Protein AF-A0A942HLC5-F1 (afdb_monomer_lite)

pLDDT: mean 89.62, std 9.26, range [53.41, 98.44]

Foldseek 3Di:
DAFPDWDWDQDPQKIWIWTAHPVRDIDIDIDHDNDDDQWDFDFDCPVPDTGTPGTDGHGPDD

Radius of gyration: 14.73 Å; chains: 1; bounding box: 35×24×32 Å

Structure (mmCIF, N/CA/C/O backbone):
data_AF-A0A942HLC5-F1
#
_entry.id   AF-A0A942HLC5-F1
#
loop_
_atom_site.group_PDB
_atom_site.id
_atom_site.type_symbol
_atom_site.label_atom_id
_atom_site.label_alt_id
_atom_site.label_comp_id
_atom_site.label_asym_id
_atom_site.label_entity_id
_atom_site.label_seq_id
_atom_site.pdbx_PDB_ins_code
_atom_site.Cartn_x
_atom_site.Cartn_y
_atom_site.Cartn_z
_atom_site.occupancy
_atom_site.B_iso_or_equiv
_atom_site.auth_seq_id
_atom_site.auth_comp_id
_atom_site.auth_asym_id
_atom_site.auth_atom_id
_atom_site.pdbx_PDB_model_num
ATOM 1 N N . LYS A 1 1 ? -11.948 8.964 8.602 1.00 89.00 1 LYS A N 1
ATOM 2 C CA . LYS A 1 1 ? -12.229 7.529 8.875 1.00 89.00 1 LYS A CA 1
ATOM 3 C C . LYS A 1 1 ? -10.985 6.904 9.511 1.00 89.00 1 LYS A C 1
ATOM 5 O O . LYS A 1 1 ? -9.901 7.368 9.184 1.00 89.00 1 LYS A O 1
ATOM 10 N N . VAL A 1 2 ? -11.122 5.920 10.411 1.00 97.19 2 VAL A N 1
ATOM 11 C CA . VAL A 1 2 ? -9.975 5.227 11.045 1.00 97.19 2 VAL A CA 1
ATOM 12 C C . VAL A 1 2 ? -9.427 4.178 10.078 1.00 97.19 2 VAL A C 1
ATOM 14 O O . VAL A 1 2 ? -10.186 3.311 9.642 1.00 97.19 2 VAL A O 1
ATOM 17 N N . VAL A 1 3 ? -8.148 4.296 9.717 1.00 97.19 3 VAL A N 1
ATOM 18 C CA . VAL A 1 3 ? -7.447 3.346 8.841 1.00 97.19 3 VAL A CA 1
ATOM 19 C C . VAL A 1 3 ? -7.119 2.085 9.632 1.00 97.19 3 VAL A C 1
ATOM 21 O O . VAL A 1 3 ? -6.609 2.172 10.744 1.00 97.19 3 VAL A O 1
ATOM 24 N N . ASP A 1 4 ? -7.434 0.937 9.045 1.00 97.56 4 ASP A N 1
ATOM 25 C CA . ASP A 1 4 ? -7.017 -0.379 9.526 1.00 97.56 4 ASP A CA 1
ATOM 26 C C . ASP A 1 4 ? -5.652 -0.718 8.912 1.00 97.56 4 ASP A C 1
ATOM 28 O O . ASP A 1 4 ? -4.636 -0.772 9.600 1.00 97.56 4 ASP A O 1
ATOM 32 N N . PHE A 1 5 ? -5.597 -0.792 7.579 1.00 97.00 5 PHE A N 1
ATOM 33 C CA . PHE A 1 5 ? -4.350 -0.979 6.847 1.00 97.00 5 PHE A CA 1
ATOM 34 C C . PHE A 1 5 ? -4.402 -0.375 5.442 1.00 97.00 5 PHE A C 1
ATOM 36 O O . PHE A 1 5 ? -5.467 -0.094 4.880 1.00 97.00 5 PHE A O 1
ATOM 43 N N . ILE A 1 6 ? -3.216 -0.210 4.861 1.00 96.44 6 ILE A N 1
ATOM 44 C CA . ILE A 1 6 ? -3.015 0.205 3.475 1.00 96.44 6 ILE A CA 1
ATOM 45 C C . ILE A 1 6 ? -2.365 -0.957 2.731 1.00 96.44 6 ILE A C 1
ATOM 47 O O . ILE A 1 6 ? -1.421 -1.568 3.226 1.00 96.44 6 ILE A O 1
ATOM 51 N N . THR A 1 7 ? -2.868 -1.258 1.538 1.00 95.56 7 THR A N 1
ATOM 52 C CA . THR A 1 7 ? -2.259 -2.235 0.626 1.00 95.56 7 THR A CA 1
ATOM 53 C C . THR A 1 7 ? -2.048 -1.598 -0.729 1.00 95.56 7 THR A C 1
ATOM 55 O O . THR A 1 7 ? -2.824 -0.738 -1.153 1.00 95.56 7 THR A O 1
ATOM 58 N N . HIS A 1 8 ? -0.998 -2.038 -1.408 1.00 91.75 8 HIS A N 1
ATOM 59 C CA . HIS A 1 8 ? -0.785 -1.716 -2.803 1.00 91.75 8 HIS A CA 1
ATOM 60 C C . HIS A 1 8 ? -0.381 -2.967 -3.576 1.00 91.75 8 HIS A C 1
ATOM 62 O O . HIS A 1 8 ? 0.173 -3.914 -3.016 1.00 91.75 8 HIS A O 1
ATOM 68 N N . THR A 1 9 ? -0.687 -2.986 -4.864 1.00 90.38 9 THR A N 1
ATOM 69 C CA . THR A 1 9 ? -0.249 -4.031 -5.791 1.00 90.38 9 THR A CA 1
ATOM 70 C C . THR A 1 9 ? -0.016 -3.387 -7.145 1.00 90.38 9 THR A C 1
ATOM 72 O O . THR A 1 9 ? -0.757 -2.485 -7.533 1.00 90.38 9 THR A O 1
ATOM 75 N N . ILE A 1 10 ? 1.027 -3.82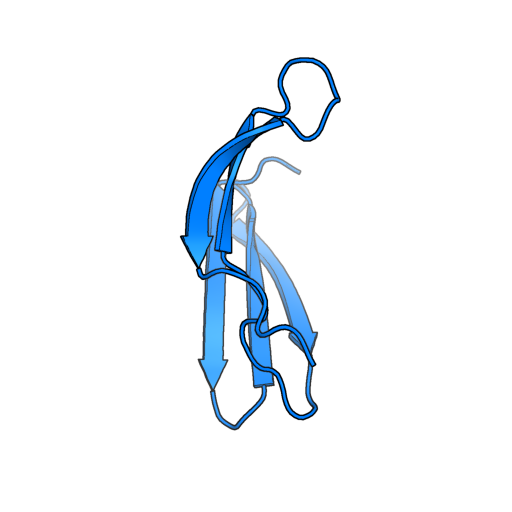6 -7.839 1.00 87.88 10 ILE A N 1
ATOM 76 C CA . ILE A 1 10 ? 1.272 -3.454 -9.229 1.00 87.88 10 ILE A CA 1
ATOM 77 C C . ILE A 1 10 ? 0.888 -4.666 -10.065 1.00 87.88 10 ILE A C 1
ATOM 79 O O . ILE A 1 10 ? 1.437 -5.746 -9.856 1.00 87.88 10 ILE A O 1
ATOM 83 N N . ASP A 1 11 ? -0.066 -4.484 -10.968 1.00 86.94 11 ASP A N 1
ATOM 84 C CA . ASP A 1 11 ? -0.504 -5.509 -11.912 1.00 86.94 11 ASP A CA 1
ATOM 85 C C . ASP A 1 11 ? -0.822 -4.847 -13.254 1.00 86.94 11 ASP A C 1
ATOM 87 O O . ASP A 1 11 ? -1.392 -3.756 -13.276 1.00 86.94 11 ASP A O 1
ATOM 91 N N . ASP A 1 12 ? -0.399 -5.469 -14.355 1.00 86.25 12 ASP A N 1
ATOM 92 C CA . ASP A 1 12 ? -0.557 -4.960 -15.729 1.00 86.25 12 ASP A CA 1
ATOM 93 C C . ASP A 1 12 ? -0.210 -3.459 -15.895 1.00 86.25 12 ASP A C 1
ATOM 95 O O . ASP A 1 12 ? -0.998 -2.648 -16.384 1.00 86.25 12 ASP A O 1
ATOM 99 N N . GLY A 1 13 ? 0.947 -3.038 -15.365 1.00 85.06 13 GLY A N 1
ATOM 100 C CA . GLY A 1 13 ? 1.398 -1.638 -15.435 1.00 85.06 13 GLY A CA 1
ATOM 101 C C . GLY A 1 13 ? 0.493 -0.634 -14.705 1.00 85.06 13 GLY A C 1
ATOM 102 O O . GLY A 1 13 ? 0.608 0.570 -14.927 1.00 85.06 13 GLY A O 1
ATOM 103 N N . THR A 1 14 ? -0.403 -1.117 -13.839 1.00 88.38 14 THR A N 1
ATOM 104 C CA . THR A 1 14 ? -1.364 -0.329 -13.062 1.00 88.38 14 THR A CA 1
ATOM 105 C C . THR A 1 14 ? -1.064 -0.471 -11.569 1.00 88.38 14 THR A C 1
ATOM 107 O O . THR A 1 14 ? -0.949 -1.580 -11.049 1.00 88.38 14 THR A O 1
ATOM 110 N N . LEU A 1 15 ? -0.953 0.648 -10.848 1.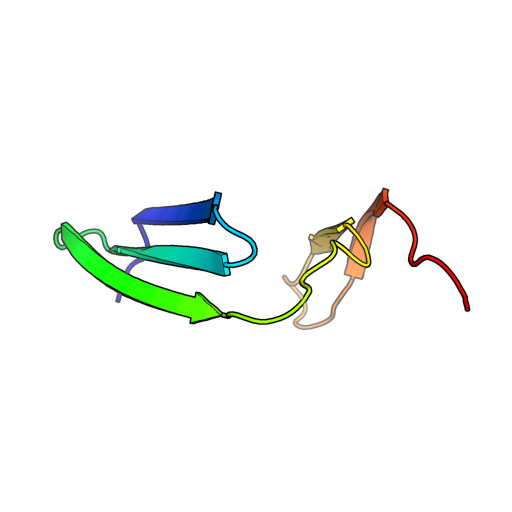00 90.06 15 LEU A N 1
ATOM 111 C CA . LEU A 1 15 ? -0.808 0.659 -9.394 1.00 90.06 15 LEU A CA 1
ATOM 112 C C . LEU A 1 15 ? -2.197 0.721 -8.779 1.00 90.06 15 LEU A C 1
ATOM 114 O O . LEU A 1 15 ? -2.920 1.711 -8.917 1.00 90.06 15 LEU A O 1
ATOM 118 N N . TYR A 1 16 ? -2.533 -0.331 -8.050 1.00 92.50 16 TYR A N 1
ATOM 119 C CA . TYR A 1 16 ? -3.721 -0.415 -7.225 1.00 92.50 16 TYR A CA 1
ATOM 120 C C . TYR A 1 16 ? -3.346 0.005 -5.813 1.00 92.50 16 TYR A C 1
ATOM 122 O O . TYR A 1 16 ? -2.504 -0.629 -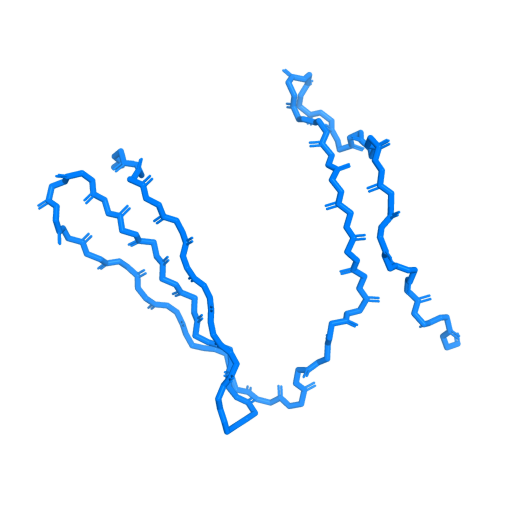5.183 1.00 92.50 16 TYR A O 1
ATOM 130 N N . PHE A 1 17 ? -3.979 1.058 -5.305 1.00 94.44 17 PHE A N 1
ATOM 131 C CA . PHE A 1 17 ? -3.794 1.541 -3.941 1.00 94.44 17 PHE A CA 1
ATOM 132 C C . PHE A 1 17 ? -5.119 1.451 -3.191 1.00 94.44 17 PHE A C 1
ATOM 134 O O . PHE A 1 17 ? -6.120 2.025 -3.623 1.00 94.44 17 PHE A O 1
ATOM 141 N N . THR A 1 18 ? -5.140 0.729 -2.071 1.00 96.69 18 THR A N 1
ATOM 142 C CA . THR A 1 18 ? -6.352 0.520 -1.272 1.00 96.69 18 THR A CA 1
ATOM 143 C C . THR A 1 18 ? -6.121 0.901 0.180 1.00 96.69 18 THR A C 1
ATOM 145 O O . THR A 1 18 ? -5.227 0.370 0.841 1.00 96.69 18 THR A O 1
ATOM 148 N N . VAL A 1 19 ? -7.001 1.756 0.698 1.00 98.00 19 VAL A N 1
ATOM 149 C CA . VAL A 1 19 ? -7.124 2.045 2.129 1.00 98.00 19 VAL A CA 1
ATOM 150 C C . VAL A 1 19 ? -8.309 1.256 2.676 1.00 98.00 19 VAL A C 1
ATOM 152 O O . VAL A 1 19 ? -9.450 1.454 2.241 1.00 98.00 19 VAL A O 1
ATOM 155 N N . ARG A 1 20 ? -8.052 0.356 3.630 1.00 98.00 20 ARG A N 1
ATOM 156 C CA . ARG A 1 20 ? -9.095 -0.327 4.403 1.00 98.00 20 ARG A CA 1
ATOM 157 C C . ARG A 1 20 ? -9.364 0.460 5.680 1.00 98.00 20 ARG A C 1
ATOM 159 O O . ARG A 1 20 ? -8.432 0.842 6.385 1.00 98.00 20 ARG A O 1
ATOM 166 N N . PHE A 1 21 ? -10.637 0.685 5.988 1.00 98.44 21 PHE A N 1
ATOM 167 C CA . PHE A 1 21 ? -11.059 1.324 7.232 1.00 98.44 21 PHE A CA 1
ATOM 168 C C . PHE A 1 21 ? -11.599 0.300 8.236 1.00 98.44 21 PHE A C 1
ATOM 170 O O . PHE A 1 21 ? -12.106 -0.753 7.847 1.00 98.44 21 PHE A O 1
ATOM 177 N N . ALA A 1 22 ? -11.561 0.646 9.525 1.00 98.31 22 ALA A N 1
ATOM 178 C CA . ALA A 1 22 ? -12.046 -0.212 10.613 1.00 98.31 22 ALA A CA 1
ATOM 179 C C . ALA A 1 22 ? -13.551 -0.554 10.511 1.00 98.31 22 ALA A C 1
ATOM 181 O O . ALA A 1 22 ? -13.992 -1.595 10.990 1.00 98.31 22 ALA A O 1
ATOM 182 N N . ASP A 1 23 ? -14.343 0.286 9.832 1.00 97.81 23 ASP A N 1
ATOM 183 C CA . ASP A 1 23 ? -15.764 0.037 9.528 1.00 97.81 23 ASP A CA 1
ATOM 184 C C . ASP A 1 23 ? -15.982 -0.934 8.347 1.00 97.81 23 ASP A C 1
ATOM 186 O O . ASP A 1 23 ? -17.103 -1.097 7.867 1.00 97.81 23 ASP A O 1
ATOM 190 N N . LYS A 1 24 ? -14.907 -1.579 7.874 1.00 97.06 24 LYS A N 1
ATOM 191 C CA . LYS A 1 24 ? -14.848 -2.508 6.737 1.00 97.06 24 LYS A CA 1
ATOM 192 C C . LYS A 1 24 ? -15.100 -1.874 5.367 1.00 97.06 24 LYS A C 1
ATOM 194 O O . LYS A 1 24 ? -15.009 -2.590 4.368 1.00 97.06 24 LYS A O 1
ATOM 199 N N . THR A 1 25 ? -15.332 -0.564 5.266 1.00 98.06 25 THR A N 1
ATOM 200 C CA . THR A 1 25 ? -15.374 0.122 3.965 1.00 98.06 25 THR A CA 1
ATOM 201 C C . THR A 1 25 ? -13.971 0.263 3.363 1.00 98.06 25 THR A C 1
ATOM 203 O O . THR A 1 25 ? -12.961 0.194 4.071 1.00 98.06 25 THR A O 1
ATOM 206 N N . SER A 1 26 ? -13.904 0.443 2.043 1.00 97.50 26 SER A N 1
ATOM 207 C CA . SER A 1 26 ? -12.649 0.607 1.304 1.00 97.50 26 SER A CA 1
ATOM 208 C C . SER A 1 26 ? -12.695 1.825 0.399 1.00 97.50 26 SER A C 1
ATOM 210 O O . SER A 1 26 ? -13.728 2.129 -0.197 1.00 97.50 26 SER A O 1
ATOM 212 N N . PHE A 1 27 ? -11.551 2.488 0.281 1.00 97.25 27 PHE A N 1
ATOM 213 C CA . PHE A 1 27 ? -11.293 3.506 -0.726 1.00 97.25 27 PHE A CA 1
ATOM 214 C C . PHE A 1 27 ? -10.159 3.017 -1.629 1.00 97.25 27 PHE A C 1
ATOM 216 O O . PHE A 1 27 ? -9.091 2.665 -1.123 1.00 97.25 27 PHE A O 1
ATOM 223 N N . CYS A 1 28 ? -10.404 2.970 -2.940 1.00 95.31 28 CYS A N 1
ATOM 224 C CA . CYS A 1 28 ? -9.483 2.391 -3.916 1.00 95.31 28 CYS A CA 1
ATOM 225 C C . CYS A 1 28 ? -9.145 3.405 -5.012 1.00 95.31 28 CYS A C 1
ATOM 227 O O . CYS A 1 28 ? -10.044 3.988 -5.619 1.00 95.31 28 CYS A O 1
ATOM 229 N N . LEU A 1 29 ? -7.854 3.561 -5.296 1.00 93.50 29 LEU A N 1
ATOM 230 C CA . LEU A 1 29 ? -7.323 4.352 -6.402 1.00 93.50 29 LEU A CA 1
ATOM 231 C C . LEU A 1 29 ? -6.569 3.446 -7.374 1.00 93.50 29 LEU A C 1
ATOM 233 O O . LEU A 1 29 ? -5.973 2.443 -6.976 1.00 93.50 29 LEU A O 1
ATOM 237 N N . ARG A 1 30 ? -6.611 3.816 -8.654 1.00 90.69 30 ARG A N 1
ATOM 238 C CA . ARG A 1 30 ? -5.874 3.160 -9.733 1.00 90.69 30 ARG A CA 1
ATOM 239 C C . ARG A 1 30 ? -5.147 4.221 -10.533 1.00 90.69 30 ARG A C 1
ATOM 241 O O . ARG A 1 30 ? -5.785 5.154 -11.019 1.00 90.69 30 ARG A O 1
ATOM 248 N N . TYR A 1 31 ? -3.845 4.050 -10.667 1.00 87.06 31 TYR A N 1
ATOM 249 C CA . TYR A 1 31 ? -3.014 4.829 -11.572 1.00 87.06 31 TYR A CA 1
ATOM 250 C C . TYR A 1 31 ? -2.600 3.901 -12.705 1.00 87.06 31 TYR A C 1
ATOM 252 O O . TYR A 1 31 ? -2.185 2.784 -12.427 1.00 87.06 31 TYR A O 1
ATOM 260 N N . ALA A 1 32 ? -2.755 4.334 -13.950 1.00 80.44 32 ALA A N 1
ATOM 261 C CA . ALA A 1 32 ? -2.294 3.626 -15.141 1.00 80.44 32 ALA A CA 1
ATOM 262 C C . ALA A 1 32 ? -1.385 4.581 -15.929 1.00 80.44 32 ALA A C 1
ATOM 264 O O . ALA A 1 32 ? -1.668 5.781 -15.915 1.00 80.44 32 ALA A O 1
ATOM 265 N N . CYS A 1 33 ? -0.336 4.029 -16.555 1.00 73.19 33 CYS A N 1
ATOM 266 C CA . CYS A 1 33 ? 0.800 4.639 -17.288 1.00 73.19 33 CYS A CA 1
ATOM 267 C C . CYS A 1 33 ? 2.127 4.283 -16.604 1.00 73.19 33 CYS A C 1
ATOM 269 O O . CYS A 1 33 ? 2.229 4.504 -15.407 1.00 73.19 33 CYS A O 1
ATOM 271 N N . ASP A 1 34 ? 3.105 3.767 -17.364 1.00 71.62 34 ASP A N 1
ATOM 272 C CA . ASP A 1 34 ? 4.529 3.495 -17.054 1.00 71.62 34 ASP A CA 1
ATOM 273 C C . ASP A 1 34 ? 5.034 3.852 -15.638 1.00 71.62 34 ASP A C 1
ATOM 275 O O . ASP A 1 34 ? 5.928 4.683 -15.459 1.00 71.62 34 ASP A O 1
ATOM 279 N N . MET A 1 35 ? 4.482 3.223 -14.597 1.00 74.00 35 MET A N 1
ATOM 280 C CA . MET A 1 35 ? 4.933 3.472 -13.231 1.00 74.00 35 MET A CA 1
ATOM 281 C C . MET A 1 35 ? 6.205 2.692 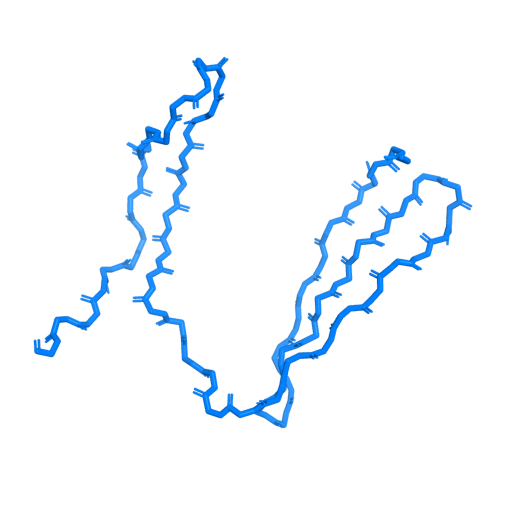-12.969 1.00 74.00 35 MET A C 1
ATOM 283 O O . MET A 1 35 ? 6.252 1.470 -13.101 1.00 74.00 35 MET A O 1
ATOM 287 N N . PHE A 1 36 ? 7.212 3.407 -12.495 1.00 76.50 36 PHE A N 1
ATOM 288 C CA . PHE A 1 36 ? 8.405 2.834 -11.906 1.00 76.50 36 PHE A CA 1
ATOM 289 C C . PHE A 1 36 ? 8.576 3.403 -10.499 1.00 76.50 36 PHE A C 1
ATOM 291 O O . PHE A 1 36 ? 8.221 4.550 -10.220 1.00 76.50 36 PHE A O 1
ATOM 298 N N . VAL A 1 37 ? 9.108 2.588 -9.589 1.00 79.38 37 VAL A N 1
ATOM 299 C CA . VAL A 1 37 ? 9.479 3.066 -8.255 1.00 79.38 37 VAL A CA 1
ATOM 300 C C . VAL A 1 37 ? 10.689 3.979 -8.422 1.00 79.38 37 VAL A C 1
ATOM 302 O O . VAL A 1 37 ? 11.760 3.517 -8.806 1.00 79.38 37 VAL A O 1
ATOM 305 N N . ALA A 1 38 ? 10.510 5.277 -8.180 1.00 83.88 38 ALA A N 1
ATOM 306 C CA . ALA A 1 38 ? 11.590 6.250 -8.306 1.00 83.88 38 ALA A CA 1
ATOM 307 C C . ALA A 1 38 ? 12.523 6.213 -7.089 1.00 83.88 38 ALA A C 1
ATOM 309 O O . ALA A 1 38 ? 13.735 6.207 -7.250 1.00 83.88 38 ALA A O 1
ATOM 310 N N . SER A 1 39 ? 11.977 6.141 -5.878 1.00 88.12 39 SER A N 1
ATOM 311 C CA . SER A 1 39 ? 12.735 6.063 -4.628 1.00 88.12 39 SER A CA 1
ATOM 312 C C . SER A 1 39 ? 11.933 5.327 -3.562 1.00 88.12 39 SER A C 1
ATOM 314 O O . SER A 1 39 ? 10.725 5.126 -3.704 1.00 88.12 39 SER A O 1
A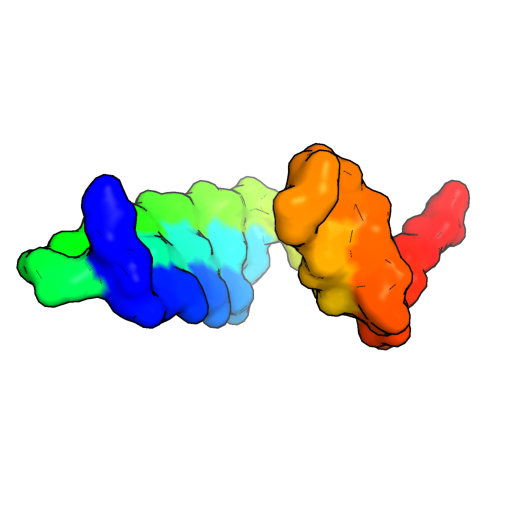TOM 316 N N . ALA A 1 40 ? 12.609 4.919 -2.491 1.00 90.50 40 ALA A N 1
ATOM 317 C CA . ALA A 1 40 ? 11.962 4.340 -1.322 1.00 90.50 40 ALA A CA 1
ATOM 318 C C . ALA A 1 40 ? 12.740 4.702 -0.058 1.00 90.50 40 ALA A C 1
ATOM 320 O O . ALA A 1 40 ? 13.938 4.429 0.040 1.00 90.50 40 ALA A O 1
ATOM 321 N N . ASP A 1 41 ? 12.044 5.255 0.925 1.00 94.06 41 ASP A N 1
ATOM 322 C CA . ASP A 1 41 ? 12.592 5.665 2.209 1.00 94.06 41 ASP A CA 1
ATOM 323 C C . ASP A 1 41 ? 11.578 5.449 3.341 1.00 94.06 41 ASP A C 1
ATOM 325 O O . ASP A 1 41 ? 10.375 5.299 3.131 1.00 94.06 41 ASP A O 1
ATOM 329 N N . LEU A 1 42 ? 12.102 5.379 4.559 1.00 94.44 42 LEU A N 1
ATOM 330 C CA . LEU A 1 42 ? 11.362 5.461 5.804 1.00 94.44 42 LEU A CA 1
ATOM 331 C C . LEU A 1 42 ? 11.661 6.823 6.417 1.00 94.44 42 LEU A C 1
ATOM 333 O O . LEU A 1 42 ? 12.829 7.152 6.636 1.00 94.44 42 LEU A O 1
ATOM 337 N N . SER A 1 43 ? 10.623 7.567 6.766 1.00 93.31 43 SER A N 1
ATOM 338 C CA . SER A 1 43 ? 10.732 8.899 7.353 1.00 93.31 43 SER A CA 1
ATOM 339 C C . SER A 1 43 ? 9.896 9.047 8.624 1.00 93.31 43 SER A C 1
ATOM 341 O O . SER A 1 43 ? 8.924 8.323 8.854 1.00 93.31 43 SER A O 1
ATOM 343 N N . ASP A 1 44 ? 10.304 9.993 9.464 1.00 95.06 44 ASP A N 1
ATOM 344 C CA . ASP A 1 44 ? 9.535 10.503 10.591 1.00 95.06 44 ASP A CA 1
ATOM 345 C C . ASP A 1 44 ? 8.798 11.778 10.165 1.00 95.06 44 ASP A C 1
ATOM 347 O O . ASP A 1 44 ? 9.365 12.620 9.471 1.00 95.06 44 ASP A O 1
ATOM 351 N N . TRP A 1 45 ? 7.555 11.916 10.621 1.00 94.00 45 TRP A N 1
ATOM 352 C CA . TRP A 1 45 ? 6.690 13.077 10.392 1.00 94.00 45 TRP A CA 1
ATOM 353 C C . TRP A 1 45 ? 6.130 13.682 11.688 1.00 94.00 45 TRP A C 1
ATOM 355 O O . TRP A 1 45 ? 5.239 14.531 11.642 1.00 94.00 45 TRP A O 1
ATOM 365 N N . ARG A 1 46 ? 6.609 13.249 12.865 1.00 94.31 46 ARG A N 1
ATOM 366 C CA . ARG A 1 46 ? 6.087 13.683 14.179 1.00 94.31 46 ARG A CA 1
ATOM 367 C C . ARG A 1 46 ? 6.116 15.195 14.402 1.00 94.31 46 ARG A C 1
ATOM 369 O O . ARG A 1 46 ? 5.244 15.711 15.092 1.00 94.31 46 ARG A O 1
ATOM 376 N N . ASP A 1 47 ? 7.110 15.886 13.855 1.00 93.44 47 ASP A N 1
ATOM 377 C CA . ASP A 1 47 ? 7.293 17.339 13.956 1.00 93.44 47 ASP A CA 1
ATOM 378 C C . ASP A 1 47 ? 6.644 18.111 12.791 1.00 93.44 47 ASP A C 1
ATOM 380 O O . ASP A 1 47 ? 6.768 19.332 12.711 1.00 93.44 47 ASP A O 1
ATOM 384 N N . GLY A 1 48 ? 5.948 17.411 11.890 1.00 92.88 48 GLY A N 1
ATOM 385 C CA . GLY A 1 48 ? 5.371 17.978 10.673 1.00 92.88 48 GLY A CA 1
ATOM 386 C C . GLY A 1 48 ? 6.369 18.159 9.528 1.00 92.88 48 GLY A C 1
ATOM 387 O O . GLY A 1 48 ? 5.957 18.573 8.445 1.00 92.88 48 GLY A O 1
ATOM 388 N N . ASN A 1 49 ? 7.644 17.815 9.725 1.00 94.06 49 ASN A N 1
ATOM 389 C CA . ASN A 1 49 ? 8.659 17.862 8.681 1.00 94.06 49 ASN A CA 1
ATOM 390 C C . ASN A 1 49 ? 8.901 16.471 8.099 1.00 94.06 49 ASN A C 1
ATOM 392 O O . ASN A 1 49 ? 8.704 15.455 8.757 1.00 94.06 49 ASN A O 1
ATOM 396 N N . TYR A 1 50 ? 9.359 16.432 6.851 1.00 91.56 50 TYR A N 1
ATOM 397 C CA . TYR A 1 50 ? 9.771 15.191 6.210 1.00 91.56 50 TYR A CA 1
ATOM 398 C C . TYR A 1 50 ? 11.219 14.864 6.581 1.00 91.56 50 TYR A C 1
ATOM 400 O O . TYR A 1 50 ? 12.158 15.339 5.941 1.00 91.56 50 TYR A O 1
ATOM 408 N N . ASN A 1 51 ? 11.399 14.065 7.632 1.00 93.88 51 ASN A N 1
ATOM 409 C CA . ASN A 1 51 ? 12.718 13.679 8.127 1.00 93.88 51 ASN A CA 1
ATOM 410 C C . ASN A 1 51 ? 13.027 12.229 7.745 1.00 93.88 51 ASN A C 1
ATOM 412 O O . ASN A 1 51 ? 12.476 11.303 8.333 1.00 93.88 51 ASN A O 1
ATOM 416 N N . ILE A 1 52 ? 13.918 11.998 6.779 1.00 93.38 52 ILE A N 1
ATOM 417 C CA . ILE A 1 52 ? 14.286 10.635 6.364 1.00 93.38 52 ILE A CA 1
ATOM 418 C C . ILE A 1 52 ? 15.076 9.940 7.484 1.00 93.38 52 ILE A C 1
ATOM 420 O O . ILE A 1 52 ? 16.165 10.371 7.857 1.00 93.38 52 ILE A O 1
ATOM 424 N N . ILE A 1 53 ? 14.539 8.830 7.991 1.00 96.25 53 ILE A N 1
ATOM 425 C CA . ILE A 1 53 ? 15.205 7.928 8.940 1.00 96.25 53 ILE A CA 1
ATOM 426 C C . ILE A 1 53 ? 16.145 6.986 8.180 1.00 96.25 53 ILE A C 1
ATOM 428 O O . ILE A 1 53 ? 17.261 6.718 8.628 1.00 96.25 53 ILE A O 1
ATOM 432 N N . ARG A 1 54 ? 15.687 6.438 7.046 1.00 94.00 54 ARG A N 1
ATOM 433 C CA . ARG A 1 54 ? 16.452 5.475 6.246 1.00 94.00 54 ARG A CA 1
ATOM 434 C C . ARG A 1 54 ? 16.030 5.481 4.786 1.00 94.00 54 ARG A C 1
ATOM 436 O O . ARG A 1 54 ? 14.852 5.394 4.488 1.00 94.00 54 ARG A O 1
ATOM 443 N N . GLU A 1 55 ? 17.002 5.452 3.887 1.00 92.19 55 GLU A N 1
ATOM 444 C CA . GLU A 1 55 ? 16.782 5.263 2.453 1.00 92.19 55 GLU A CA 1
ATOM 445 C C . GLU A 1 55 ? 17.008 3.787 2.072 1.00 92.19 55 GLU A C 1
ATOM 447 O O . GLU A 1 55 ? 17.975 3.160 2.513 1.00 92.19 55 GLU A O 1
ATOM 452 N N . TYR A 1 56 ? 16.104 3.221 1.274 1.00 90.56 56 TYR A N 1
ATOM 453 C CA . TYR A 1 56 ? 16.180 1.855 0.735 1.00 90.56 56 TYR A CA 1
ATOM 454 C C . TYR A 1 56 ? 16.497 1.844 -0.759 1.00 90.56 56 TYR A C 1
ATOM 456 O O . TYR A 1 56 ? 17.146 0.918 -1.240 1.00 90.56 56 TYR A O 1
ATOM 464 N N . MET A 1 57 ? 16.051 2.870 -1.483 1.00 90.94 57 MET A N 1
ATOM 465 C CA . MET A 1 57 ? 16.317 3.049 -2.902 1.00 90.94 57 MET A CA 1
ATOM 466 C C . MET A 1 57 ? 16.511 4.529 -3.201 1.00 90.94 57 MET A C 1
ATOM 468 O O . MET A 1 57 ? 15.661 5.352 -2.861 1.00 90.94 57 MET A O 1
ATOM 472 N N . LYS A 1 58 ? 17.612 4.831 -3.886 1.00 80.44 58 LYS A N 1
ATOM 473 C CA . LYS A 1 58 ? 17.897 6.171 -4.386 1.00 80.44 58 LYS A CA 1
ATOM 474 C C . LYS A 1 58 ? 17.137 6.436 -5.684 1.00 80.44 58 LYS A C 1
ATOM 476 O O . LYS A 1 58 ? 17.056 5.519 -6.507 1.00 80.44 58 LYS A O 1
ATOM 481 N N . PRO A 1 59 ? 16.676 7.680 -5.901 1.00 77.12 59 PRO A N 1
ATOM 482 C CA . PRO A 1 59 ? 16.273 8.151 -7.216 1.00 77.12 59 PRO A CA 1
ATOM 483 C C . PRO A 1 59 ? 17.312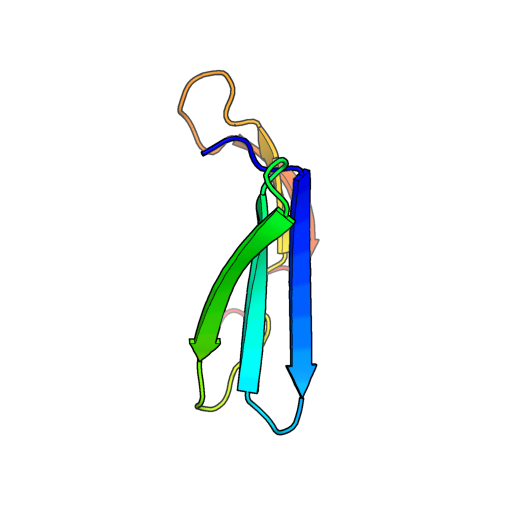 7.783 -8.265 1.00 77.12 59 PRO A C 1
ATOM 485 O O . PRO A 1 59 ? 18.505 8.043 -8.083 1.00 77.12 59 PRO A O 1
ATOM 488 N N . ILE A 1 60 ? 16.862 7.202 -9.374 1.00 69.88 60 ILE A N 1
ATOM 489 C CA . ILE A 1 60 ? 17.687 7.116 -10.575 1.00 69.88 60 ILE A CA 1
ATOM 490 C C . ILE A 1 60 ? 17.834 8.557 -11.065 1.00 69.88 60 ILE A C 1
ATOM 492 O O . ILE A 1 60 ? 16.893 9.134 -11.604 1.00 69.88 60 ILE A O 1
ATOM 496 N N . SER A 1 61 ? 18.980 9.176 -10.794 1.00 62.28 61 SER A N 1
ATOM 497 C CA . SER A 1 61 ? 19.306 10.495 -11.325 1.00 62.28 61 SER A CA 1
ATOM 498 C C . SER A 1 61 ? 19.446 10.382 -12.843 1.00 62.28 61 SER A C 1
ATOM 500 O O . SER A 1 61 ? 20.394 9.751 -13.315 1.00 62.28 61 SER A O 1
ATOM 502 N N . THR A 1 62 ? 18.493 10.944 -13.584 1.00 53.41 62 THR A N 1
ATOM 503 C CA . THR A 1 62 ? 18.653 11.286 -15.007 1.00 53.41 62 THR A CA 1
ATOM 504 C C . THR A 1 62 ? 19.546 12.499 -15.172 1.00 53.41 62 THR A C 1
ATOM 506 O O . THR A 1 62 ? 19.352 13.450 -14.379 1.00 53.41 62 THR A O 1
#

Sequence (62 aa):
KVVDFITHTIDDGTLYFTVRFADKTSFCLRYACDMFVASADLSDWRDGNYNIIREYMKPIST

Secondary structure (DSSP, 8-state):
--EEEEEEEEETTEEEEEEEETTS-EEEEEEES------EEEEE-TTSS-EEEEEEE-----